Protein AF-A0A017STJ3-F1 (afdb_monomer_lite)

Secondary structure (DSSP, 8-state):
-EEEEE-SSPPTT-SSB-B--B--TTS-TT--EEEEEE-TTT-TTTTT-EEEEEE--SS--EEEEEEE-TT-EEE----S-EEEEEEES-TTS-EEEEEEEE---

Structure (mmCIF, N/CA/C/O backbone):
data_AF-A0A017STJ3-F1
#
_entry.id   AF-A0A017STJ3-F1
#
loop_
_atom_site.group_PDB
_atom_site.id
_atom_site.type_symbol
_atom_site.label_atom_id
_atom_site.label_alt_id
_atom_site.label_comp_id
_atom_site.label_asym_id
_atom_site.label_entity_id
_atom_site.label_seq_id
_atom_site.pdbx_PDB_ins_code
_atom_site.Cartn_x
_atom_site.Cartn_y
_atom_site.Cartn_z
_atom_site.occupancy
_atom_site.B_iso_or_equiv
_atom_site.auth_seq_id
_atom_site.auth_comp_id
_atom_site.auth_asym_id
_atom_site.auth_atom_id
_atom_site.pdbx_PDB_model_num
ATOM 1 N N . MET A 1 1 ? 12.770 -2.317 -2.138 1.00 81.12 1 MET A N 1
ATOM 2 C CA . MET A 1 1 ? 11.428 -2.797 -1.732 1.00 81.12 1 MET A CA 1
ATOM 3 C C . MET A 1 1 ? 10.872 -1.836 -0.694 1.00 81.12 1 MET A C 1
ATOM 5 O O . MET A 1 1 ? 11.676 -1.121 -0.106 1.00 81.12 1 MET A O 1
ATOM 9 N N . ALA A 1 2 ? 9.558 -1.806 -0.487 1.00 94.31 2 ALA A N 1
ATOM 10 C CA . ALA A 1 2 ? 8.916 -0.867 0.434 1.00 94.31 2 ALA A CA 1
ATOM 11 C C . ALA A 1 2 ? 8.059 -1.604 1.465 1.00 94.31 2 ALA A C 1
ATOM 13 O O . ALA A 1 2 ? 7.565 -2.703 1.203 1.00 94.31 2 ALA A O 1
ATOM 14 N N . SER A 1 3 ? 7.873 -0.983 2.623 1.00 97.19 3 SER A N 1
ATOM 15 C CA . SER A 1 3 ? 6.871 -1.386 3.601 1.00 97.19 3 SER A CA 1
ATOM 16 C C . SER A 1 3 ? 6.138 -0.155 4.101 1.00 97.19 3 SER A C 1
ATOM 18 O O . SER A 1 3 ? 6.771 0.874 4.334 1.00 97.19 3 SER A O 1
ATOM 20 N N . VAL A 1 4 ? 4.829 -0.267 4.283 1.00 98.38 4 VAL A N 1
ATOM 21 C CA . VAL A 1 4 ? 3.985 0.844 4.717 1.00 98.38 4 VAL A CA 1
ATOM 22 C C . VAL A 1 4 ? 2.933 0.340 5.696 1.00 98.38 4 VAL A C 1
ATOM 24 O O . VAL A 1 4 ? 2.320 -0.707 5.484 1.00 98.38 4 VAL A O 1
ATOM 27 N N . THR A 1 5 ? 2.740 1.076 6.787 1.00 98.50 5 THR A N 1
ATOM 28 C CA . THR A 1 5 ? 1.649 0.818 7.728 1.00 98.50 5 THR A CA 1
ATOM 29 C C . THR A 1 5 ? 0.418 1.576 7.264 1.00 98.50 5 THR A C 1
ATOM 31 O O . THR A 1 5 ? 0.470 2.788 7.061 1.00 98.50 5 THR A O 1
ATOM 34 N N . SER A 1 6 ? -0.694 0.864 7.136 1.00 98.62 6 SER A N 1
ATOM 35 C CA . SER A 1 6 ? -1.992 1.440 6.813 1.00 98.62 6 SER A CA 1
ATOM 36 C C . SER A 1 6 ? -2.918 1.388 8.021 1.00 98.62 6 SER A C 1
ATOM 38 O O . SER A 1 6 ? -2.911 0.424 8.793 1.00 98.62 6 SER A O 1
ATOM 40 N N . GLY A 1 7 ? -3.734 2.427 8.175 1.00 98.38 7 GLY A N 1
ATOM 41 C CA . GLY A 1 7 ? -4.874 2.417 9.079 1.00 98.38 7 GLY A CA 1
ATOM 42 C C . GLY A 1 7 ? -6.012 1.529 8.559 1.00 98.38 7 GLY A C 1
ATOM 43 O O . GLY A 1 7 ? -6.032 1.178 7.378 1.00 98.38 7 GLY A O 1
ATOM 44 N N . PRO A 1 8 ? -6.997 1.189 9.411 1.00 97.75 8 PRO A N 1
ATOM 45 C CA . PRO A 1 8 ? -8.179 0.418 9.015 1.00 97.75 8 PRO A CA 1
ATOM 46 C C . PRO A 1 8 ? -9.176 1.198 8.142 1.00 97.75 8 PRO A C 1
ATOM 48 O O . PRO A 1 8 ? -10.213 0.659 7.769 1.00 97.75 8 PRO A O 1
ATOM 51 N N . GLY A 1 9 ? -8.897 2.473 7.889 1.00 97.50 9 GLY A N 1
ATOM 52 C CA . GLY A 1 9 ? -9.721 3.419 7.153 1.00 97.50 9 GLY A CA 1
ATOM 53 C C . GLY A 1 9 ? -8.959 4.737 6.981 1.00 97.50 9 GLY A C 1
ATOM 54 O O . GLY A 1 9 ? -7.759 4.784 7.283 1.00 97.50 9 GLY A O 1
ATOM 55 N N . PRO A 1 10 ? -9.624 5.804 6.511 1.00 97.81 10 PRO A N 1
ATOM 56 C CA . PRO A 1 10 ? -8.958 7.067 6.234 1.00 97.81 10 PRO A CA 1
ATOM 57 C C . PRO A 1 10 ? -8.249 7.670 7.456 1.00 97.81 10 PRO A C 1
ATOM 59 O O . PRO A 1 10 ? -8.748 7.613 8.583 1.00 97.81 10 PRO A O 1
ATOM 62 N N . GLN A 1 11 ? -7.086 8.282 7.225 1.00 96.62 11 GLN A N 1
ATOM 63 C CA . GLN A 1 11 ? -6.373 9.082 8.217 1.00 96.62 11 GLN A CA 1
ATOM 64 C C . GLN A 1 11 ? -7.247 10.257 8.685 1.00 96.62 11 GLN A C 1
ATOM 66 O O . GLN A 1 11 ? -8.169 10.700 7.999 1.00 96.62 11 GLN A O 1
ATOM 71 N N . LYS A 1 12 ? -6.955 10.806 9.869 1.00 95.38 12 LYS A N 1
ATOM 72 C CA . LYS A 1 12 ? -7.730 11.925 10.421 1.00 95.38 12 LYS A CA 1
ATOM 73 C C . LYS A 1 12 ? -7.737 13.113 9.449 1.00 95.38 12 LYS A C 1
ATOM 75 O O . LYS A 1 12 ? -6.687 13.659 9.134 1.00 95.38 12 LYS A O 1
ATOM 80 N N . GLY A 1 13 ? -8.932 13.541 9.043 1.00 95.00 13 GLY A N 1
ATOM 81 C CA . GLY A 1 13 ? -9.122 14.649 8.099 1.00 95.00 13 GLY A CA 1
ATOM 82 C C . GLY A 1 13 ? -9.056 14.245 6.623 1.00 95.00 13 GLY A C 1
ATOM 83 O O . GLY A 1 13 ? -9.273 15.095 5.768 1.00 95.00 13 GLY A O 1
ATOM 84 N N . GLN A 1 14 ? -8.808 12.96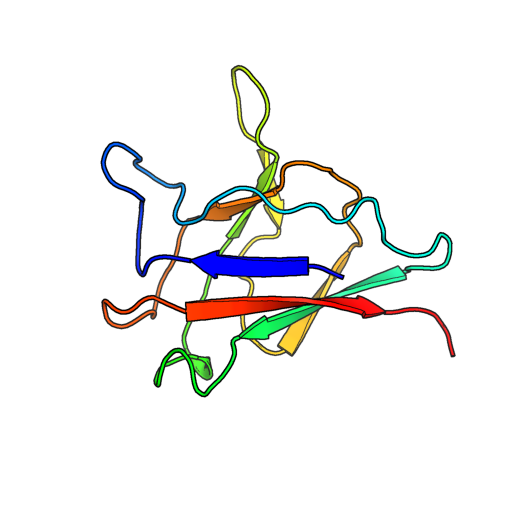8 6.327 1.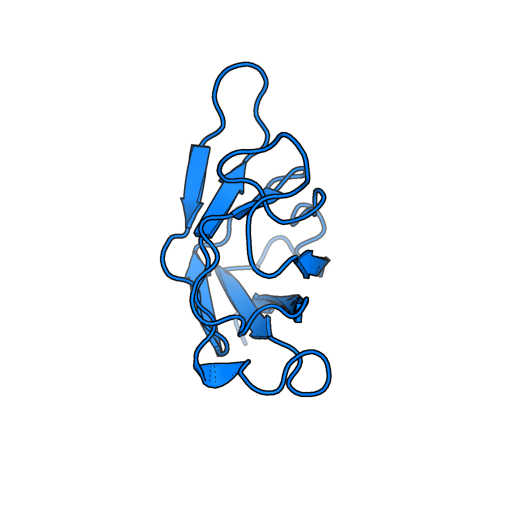00 94.25 14 GLN A N 1
ATOM 85 C CA . GLN A 1 14 ? -8.873 12.392 4.988 1.00 94.25 14 GLN A CA 1
ATOM 86 C C . GLN A 1 14 ? -10.186 11.628 4.806 1.00 94.25 14 GLN A C 1
ATOM 88 O O . GLN A 1 14 ? -10.755 11.103 5.763 1.00 94.25 14 GLN A O 1
ATOM 93 N N . THR A 1 15 ? -10.667 11.542 3.568 1.00 94.31 15 THR A N 1
ATOM 94 C CA . THR A 1 15 ? -11.867 10.761 3.213 1.00 94.31 15 THR A CA 1
ATOM 95 C C . THR A 1 15 ? -11.536 9.414 2.576 1.00 94.31 15 THR A C 1
ATOM 97 O O . THR A 1 15 ? -12.415 8.563 2.483 1.00 94.31 15 THR A O 1
ATOM 100 N N . TRP A 1 16 ? -10.284 9.207 2.152 1.00 96.31 16 TRP A N 1
ATOM 101 C CA . TRP A 1 16 ? -9.884 8.034 1.368 1.00 96.31 16 TRP A CA 1
ATOM 102 C C . TRP A 1 16 ? -8.501 7.486 1.747 1.00 96.31 16 TRP A C 1
ATOM 104 O O . TRP A 1 16 ? -8.361 6.293 2.013 1.00 96.31 16 TRP A O 1
ATOM 114 N N . ARG A 1 17 ? -7.488 8.359 1.829 1.00 97.19 17 ARG A N 1
ATOM 115 C CA . ARG A 1 17 ? -6.100 8.010 2.172 1.00 97.19 17 ARG A CA 1
ATOM 116 C C . ARG A 1 17 ? -5.980 7.428 3.578 1.00 97.19 17 ARG A C 1
ATOM 118 O O . ARG A 1 17 ? -6.427 8.049 4.536 1.00 97.19 17 ARG A O 1
ATOM 125 N N . SER A 1 18 ? -5.317 6.283 3.698 1.00 97.94 18 SER A N 1
ATOM 126 C CA . SER A 1 18 ? -5.183 5.492 4.932 1.00 97.94 18 SER A CA 1
ATOM 127 C C . SER A 1 18 ? -3.734 5.224 5.366 1.00 97.94 18 SER A C 1
ATOM 129 O O . SER A 1 18 ? -3.517 4.710 6.464 1.00 97.94 18 SER A O 1
ATOM 131 N N . SER A 1 19 ? -2.742 5.617 4.562 1.00 98.38 19 SER A N 1
ATOM 132 C CA . SER A 1 19 ? -1.317 5.479 4.882 1.00 98.38 19 SER A CA 1
ATOM 133 C C . SER A 1 19 ? -0.503 6.731 4.552 1.00 98.38 19 SER A C 1
ATOM 135 O O . SER A 1 19 ? -0.945 7.615 3.814 1.00 98.38 19 SER A O 1
ATOM 137 N N . ASP A 1 20 ? 0.730 6.755 5.052 1.00 97.75 20 ASP A N 1
ATOM 138 C CA . ASP A 1 20 ? 1.776 7.651 4.557 1.00 97.75 20 ASP A CA 1
ATOM 139 C C . ASP A 1 20 ? 2.268 7.206 3.167 1.00 97.75 20 ASP A C 1
ATOM 141 O O . ASP A 1 20 ? 1.863 6.152 2.659 1.00 97.75 20 ASP A O 1
ATOM 145 N N . ASP A 1 21 ? 3.120 8.030 2.555 1.00 97.69 21 ASP A N 1
ATOM 146 C CA . ASP A 1 21 ? 3.710 7.744 1.247 1.00 97.69 21 ASP A CA 1
ATOM 147 C C . ASP A 1 21 ? 4.751 6.621 1.310 1.00 97.69 21 ASP A C 1
ATOM 149 O O . ASP A 1 21 ? 5.521 6.491 2.266 1.00 97.69 21 ASP A O 1
ATOM 153 N N . PHE A 1 22 ? 4.841 5.856 0.227 1.00 97.88 22 PHE A N 1
ATOM 154 C CA . PHE A 1 22 ? 5.916 4.914 -0.042 1.00 97.88 22 PHE A CA 1
ATOM 155 C C . PHE A 1 22 ? 6.320 4.948 -1.520 1.00 97.88 22 PHE A C 1
ATOM 157 O O . PHE A 1 22 ? 5.523 5.265 -2.398 1.00 97.88 22 PHE A O 1
ATOM 164 N N . GLY A 1 23 ? 7.570 4.580 -1.807 1.00 96.94 23 GLY A N 1
ATOM 165 C CA . GLY A 1 23 ? 8.126 4.628 -3.158 1.00 96.94 23 GLY A CA 1
ATOM 166 C C . GLY A 1 23 ? 8.538 3.260 -3.698 1.00 96.94 23 GLY A C 1
ATOM 167 O O . GLY A 1 23 ? 9.053 2.402 -2.980 1.00 96.94 23 GLY A O 1
ATOM 168 N N . THR A 1 24 ? 8.383 3.076 -5.006 1.00 96.38 24 THR A N 1
ATOM 169 C CA . THR A 1 24 ? 8.827 1.892 -5.763 1.00 96.38 24 THR A CA 1
ATOM 170 C C . THR A 1 24 ? 9.973 2.209 -6.730 1.00 96.38 24 THR A C 1
ATOM 172 O O . THR A 1 24 ? 10.441 1.333 -7.458 1.00 96.38 24 THR A O 1
ATOM 175 N N . THR A 1 25 ? 10.487 3.443 -6.724 1.00 95.38 25 THR A N 1
A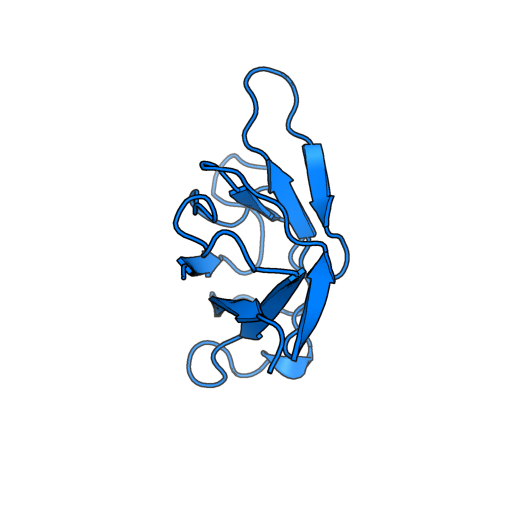TOM 176 C CA . THR A 1 25 ? 11.586 3.905 -7.594 1.00 95.38 25 THR A CA 1
ATOM 177 C C . THR A 1 25 ? 12.893 3.133 -7.407 1.00 95.38 25 THR A C 1
ATOM 179 O O . THR A 1 25 ? 13.648 2.971 -8.363 1.00 95.38 25 THR A O 1
ATOM 182 N N . ALA A 1 26 ? 13.141 2.581 -6.218 1.00 93.31 26 ALA A N 1
ATOM 183 C CA . ALA A 1 26 ? 14.309 1.743 -5.939 1.00 93.31 26 ALA A CA 1
ATOM 184 C C . ALA A 1 26 ? 14.211 0.315 -6.521 1.00 93.31 26 ALA A C 1
ATOM 186 O O . ALA A 1 26 ? 15.101 -0.504 -6.296 1.00 93.31 26 ALA A O 1
ATOM 187 N N . ALA A 1 27 ? 13.125 -0.029 -7.223 1.00 94.19 27 ALA A N 1
ATOM 188 C CA . ALA A 1 27 ? 12.977 -1.331 -7.862 1.00 94.19 27 ALA A CA 1
ATOM 189 C C . ALA A 1 27 ? 14.024 -1.540 -8.981 1.00 94.19 27 ALA A C 1
ATOM 191 O O . ALA A 1 27 ? 14.251 -0.612 -9.775 1.00 94.19 27 ALA A O 1
ATOM 192 N N . PRO A 1 28 ? 14.613 -2.750 -9.101 1.00 94.00 28 PRO A N 1
ATOM 193 C CA . PRO A 1 28 ? 15.505 -3.109 -10.203 1.00 94.00 28 PRO A CA 1
ATOM 194 C C . PRO A 1 28 ? 14.894 -2.822 -11.579 1.00 94.00 28 PRO A C 1
ATOM 196 O O . PRO A 1 28 ? 13.676 -2.913 -11.758 1.00 94.00 28 PRO A O 1
ATOM 199 N N . SER A 1 29 ? 15.729 -2.495 -12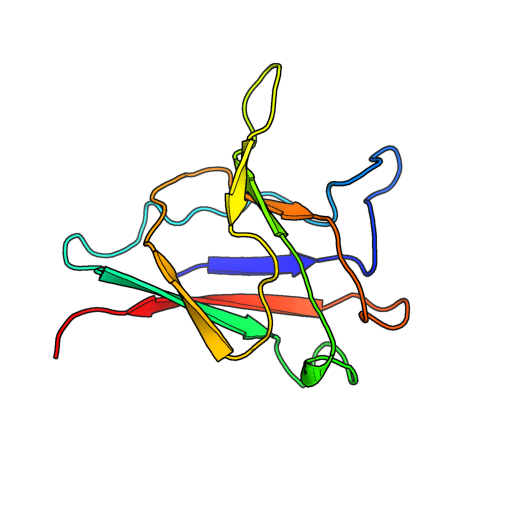.569 1.00 92.25 29 SER A N 1
ATOM 200 C CA . SER A 1 29 ? 15.277 -2.164 -13.931 1.00 92.25 29 SER A CA 1
ATOM 201 C C . SER A 1 29 ? 14.567 -3.323 -14.638 1.00 92.25 29 SER A C 1
ATOM 203 O O . SER A 1 29 ? 13.714 -3.077 -15.482 1.00 92.25 29 SER A O 1
ATOM 205 N N . ASN A 1 30 ? 14.864 -4.569 -14.261 1.00 94.56 30 ASN A N 1
ATOM 206 C CA . ASN A 1 30 ? 14.226 -5.783 -14.775 1.00 94.56 30 ASN A CA 1
ATOM 207 C C . ASN A 1 30 ? 12.963 -6.207 -13.992 1.00 94.56 30 ASN A C 1
ATOM 209 O O . ASN A 1 30 ? 12.497 -7.335 -14.151 1.00 94.56 30 ASN A O 1
ATOM 213 N N . THR A 1 31 ? 12.408 -5.343 -13.134 1.00 95.75 31 THR A N 1
ATOM 214 C CA . THR A 1 31 ? 11.150 -5.624 -12.419 1.00 95.75 31 THR A CA 1
ATOM 215 C C . THR A 1 31 ? 9.983 -5.706 -13.403 1.00 95.75 31 THR A C 1
ATOM 217 O O . THR A 1 31 ? 9.744 -4.762 -14.151 1.00 95.75 31 THR A O 1
ATOM 220 N N . GLN A 1 32 ? 9.224 -6.804 -13.366 1.00 95.00 32 GLN A N 1
ATOM 221 C CA . GLN A 1 32 ? 8.041 -7.004 -14.214 1.00 95.00 32 GLN A CA 1
ATOM 222 C C . GLN A 1 32 ? 6.735 -6.679 -13.487 1.00 95.00 32 GLN A C 1
ATOM 224 O O . GLN A 1 32 ? 5.812 -6.105 -14.064 1.00 95.00 32 GLN A O 1
ATOM 229 N N . SER A 1 33 ? 6.649 -7.047 -12.210 1.00 96.81 33 SER A N 1
ATOM 230 C CA . SER A 1 33 ? 5.432 -6.898 -11.414 1.00 96.81 33 SER A CA 1
ATOM 231 C C . SER A 1 33 ? 5.754 -6.620 -9.948 1.00 96.81 33 SER A C 1
ATOM 233 O O . SER A 1 33 ? 6.876 -6.847 -9.485 1.00 96.81 33 SER A O 1
ATOM 235 N N . LEU A 1 34 ? 4.753 -6.167 -9.198 1.00 97.06 34 LEU A N 1
ATOM 236 C CA . LEU A 1 34 ? 4.804 -6.067 -7.740 1.00 97.06 34 LEU A CA 1
ATOM 237 C C . LEU A 1 34 ? 4.047 -7.239 -7.116 1.00 97.06 34 LEU A C 1
ATOM 239 O O . LEU A 1 34 ? 3.029 -7.663 -7.656 1.00 97.06 34 LEU A O 1
ATOM 243 N N . ARG A 1 35 ? 4.539 -7.753 -5.986 1.00 97.75 35 ARG A N 1
ATOM 244 C CA . ARG A 1 35 ? 3.835 -8.693 -5.108 1.00 97.75 35 ARG A CA 1
ATOM 245 C C . ARG A 1 35 ? 3.518 -7.996 -3.791 1.00 97.75 35 ARG A C 1
ATOM 247 O O . ARG A 1 35 ? 4.418 -7.425 -3.171 1.00 97.75 35 ARG A O 1
ATOM 254 N N . TRP A 1 36 ? 2.260 -8.076 -3.387 1.00 98.31 36 TRP A N 1
ATOM 255 C CA . TRP A 1 36 ? 1.723 -7.437 -2.192 1.00 98.31 36 TRP A CA 1
ATOM 256 C C . TRP A 1 36 ? 1.503 -8.485 -1.115 1.00 98.31 36 TRP A C 1
ATOM 258 O O . TRP A 1 36 ? 0.812 -9.467 -1.355 1.00 98.31 36 TRP A O 1
ATOM 268 N N . GLU A 1 37 ? 2.068 -8.282 0.068 1.00 98.44 37 GLU A N 1
ATOM 269 C CA . GLU A 1 37 ? 1.824 -9.146 1.225 1.00 98.44 37 GLU A CA 1
ATOM 270 C C . GLU A 1 37 ? 1.360 -8.292 2.394 1.00 98.44 37 GLU A C 1
ATOM 272 O O . GLU A 1 37 ? 1.967 -7.261 2.680 1.00 98.44 37 GLU A O 1
ATOM 277 N N . ILE A 1 38 ? 0.330 -8.740 3.097 1.00 98.69 38 ILE A N 1
ATOM 278 C CA . ILE A 1 38 ? -0.041 -8.174 4.391 1.00 98.69 38 ILE A CA 1
ATOM 279 C C . ILE A 1 38 ? 0.593 -9.049 5.465 1.00 98.69 38 ILE A C 1
ATOM 281 O O . ILE A 1 38 ? 0.437 -10.270 5.430 1.00 98.69 38 ILE A O 1
ATOM 285 N N . ASP A 1 39 ? 1.328 -8.440 6.396 1.00 98.19 39 ASP A N 1
ATOM 286 C CA . ASP A 1 39 ? 1.970 -9.173 7.484 1.00 98.19 39 ASP A CA 1
ATOM 287 C C . ASP A 1 39 ? 0.896 -9.792 8.403 1.00 98.19 39 ASP A C 1
ATOM 289 O O . ASP A 1 39 ? 0.171 -9.040 9.071 1.00 98.19 39 ASP A O 1
ATOM 293 N N . PRO A 1 40 ? 0.796 -11.135 8.486 1.00 97.31 40 PRO A N 1
ATOM 294 C CA . PRO A 1 40 ? -0.225 -11.810 9.287 1.00 97.31 40 PRO A CA 1
ATOM 295 C C . PRO A 1 40 ? -0.070 -11.559 10.793 1.00 97.31 40 PRO A C 1
ATOM 297 O O . PRO A 1 40 ? -1.011 -11.768 11.555 1.00 97.31 40 PRO A O 1
ATOM 300 N N . THR A 1 41 ? 1.097 -11.093 11.245 1.00 97.81 41 THR A N 1
ATOM 301 C CA . THR A 1 41 ? 1.328 -10.722 12.647 1.00 97.81 41 THR A CA 1
ATOM 302 C C . THR A 1 41 ? 0.823 -9.315 12.975 1.00 97.81 41 THR A C 1
ATOM 304 O O . THR A 1 41 ? 0.573 -9.009 14.141 1.00 97.81 41 THR A O 1
ATOM 307 N N . SER A 1 42 ? 0.624 -8.465 11.959 1.00 97.81 42 SER A N 1
ATOM 308 C CA . SER A 1 42 ? 0.174 -7.079 12.134 1.00 97.81 42 SER A CA 1
ATOM 309 C C . SER A 1 42 ? -1.344 -6.950 12.284 1.00 97.81 42 SER A C 1
ATOM 311 O O . SER A 1 42 ? -1.819 -6.061 12.991 1.00 97.81 42 SER A O 1
ATOM 313 N N . ASN A 1 43 ? -2.115 -7.843 11.651 1.00 98.12 43 ASN A N 1
ATOM 314 C CA . ASN A 1 43 ? -3.573 -7.834 11.707 1.00 98.12 43 ASN A CA 1
ATOM 315 C C . ASN A 1 43 ? -4.142 -9.255 11.531 1.00 98.12 43 ASN A C 1
ATOM 317 O O . ASN A 1 43 ? -3.822 -9.912 10.541 1.00 98.12 43 ASN A O 1
ATOM 321 N N . PRO A 1 44 ? -5.024 -9.733 12.431 1.00 97.38 44 PRO A N 1
ATOM 322 C CA . PRO A 1 44 ? -5.608 -11.071 12.321 1.00 97.38 44 PRO A CA 1
ATOM 323 C C . PRO A 1 44 ? -6.523 -11.259 11.100 1.00 97.38 44 PRO A C 1
ATOM 325 O O . PRO A 1 44 ? -6.780 -12.396 10.734 1.00 97.38 44 PRO A O 1
ATOM 328 N N . ASN A 1 45 ? -6.998 -10.177 10.471 1.00 97.62 45 ASN A N 1
ATOM 329 C CA . ASN A 1 45 ? -7.854 -10.223 9.280 1.00 97.62 45 ASN A CA 1
ATOM 330 C C . ASN A 1 45 ? -7.061 -10.096 7.967 1.00 97.62 45 ASN A C 1
ATOM 332 O O . ASN A 1 45 ? -7.634 -9.711 6.953 1.00 97.62 45 ASN A O 1
ATOM 336 N N . TYR A 1 46 ? -5.742 -10.321 7.975 1.00 98.00 46 TYR A N 1
ATOM 337 C CA . TYR A 1 46 ? -4.855 -10.062 6.828 1.00 98.00 46 TYR A CA 1
ATOM 338 C C . TYR A 1 46 ? -5.314 -10.693 5.498 1.00 98.00 46 TYR A C 1
ATOM 340 O O . TYR A 1 46 ? -4.995 -10.179 4.430 1.00 98.00 46 TYR A O 1
ATOM 348 N N . ASP A 1 47 ? -6.048 -11.800 5.561 1.00 97.38 47 ASP A N 1
ATOM 349 C CA . ASP A 1 47 ? -6.612 -12.544 4.435 1.00 97.38 47 ASP A CA 1
ATOM 350 C C . ASP A 1 47 ? -7.894 -11.917 3.860 1.00 97.38 47 ASP A C 1
ATOM 352 O O . ASP A 1 47 ? -8.235 -12.161 2.706 1.00 97.38 47 ASP A O 1
ATOM 356 N N . ASN A 1 48 ? -8.579 -11.084 4.643 1.00 97.69 48 ASN A N 1
ATOM 357 C CA . ASN A 1 48 ? -9.825 -10.407 4.282 1.00 97.69 48 ASN A CA 1
ATOM 358 C C . ASN A 1 48 ? -9.630 -8.915 3.964 1.00 97.69 48 ASN A C 1
ATOM 360 O O . ASN A 1 48 ? -10.579 -8.239 3.560 1.00 97.69 48 ASN A O 1
ATOM 364 N N . ILE A 1 49 ? -8.427 -8.379 4.185 1.00 98.62 49 ILE A N 1
ATOM 365 C CA . ILE A 1 49 ? -8.129 -6.972 3.922 1.00 98.62 49 ILE A CA 1
ATOM 366 C C . ILE A 1 49 ? -8.021 -6.737 2.419 1.00 98.62 49 ILE A C 1
ATOM 368 O O . ILE A 1 49 ? -7.232 -7.380 1.725 1.00 98.62 49 ILE A O 1
ATOM 372 N N . GLN A 1 50 ? -8.778 -5.747 1.953 1.00 98.69 50 GLN A N 1
ATOM 373 C CA . GLN A 1 50 ? -8.712 -5.219 0.601 1.00 98.69 50 GLN A CA 1
ATOM 374 C C . GLN A 1 50 ? -8.387 -3.726 0.646 1.00 98.69 50 GLN A C 1
ATOM 376 O O . GLN A 1 50 ? -8.883 -3.014 1.521 1.00 98.69 50 GLN A O 1
ATOM 381 N N . PHE A 1 51 ? -7.567 -3.252 -0.288 1.00 98.75 51 PHE A N 1
ATOM 382 C CA . PHE A 1 51 ? -7.237 -1.835 -0.416 1.00 98.75 51 PHE A CA 1
ATOM 383 C C . PHE A 1 51 ? -6.880 -1.444 -1.852 1.00 98.75 51 PHE A C 1
ATOM 385 O O . PHE A 1 51 ? -6.566 -2.288 -2.691 1.00 98.75 51 PHE A O 1
ATOM 392 N N . ASP A 1 52 ? -6.869 -0.143 -2.104 1.00 98.62 52 ASP A N 1
ATOM 393 C CA . ASP A 1 52 ? -6.440 0.467 -3.356 1.00 98.62 52 ASP A CA 1
ATOM 394 C C . ASP A 1 52 ? -5.121 1.229 -3.156 1.00 98.62 52 ASP A C 1
ATOM 396 O O . ASP A 1 52 ? -4.736 1.573 -2.035 1.00 98.62 52 ASP A O 1
ATOM 400 N N . VAL A 1 53 ? -4.422 1.510 -4.255 1.00 98.25 53 VAL A N 1
ATOM 401 C CA . VAL A 1 53 ? -3.172 2.280 -4.270 1.00 98.25 53 VAL A CA 1
ATOM 402 C C . VAL A 1 53 ? -3.322 3.459 -5.215 1.00 98.25 53 VAL A C 1
ATOM 404 O O . VAL A 1 53 ? -3.742 3.286 -6.364 1.00 98.25 53 VAL A O 1
ATOM 407 N N . ALA A 1 54 ? -2.941 4.645 -4.751 1.00 97.94 54 ALA A N 1
ATOM 408 C CA . ALA A 1 54 ? -2.948 5.870 -5.539 1.00 97.94 54 ALA A CA 1
ATOM 409 C C . ALA A 1 54 ? -1.580 6.561 -5.551 1.00 97.94 54 ALA A C 1
ATOM 411 O O . ALA A 1 54 ? -0.764 6.357 -4.654 1.00 97.94 54 ALA A O 1
ATOM 412 N N . GLU A 1 55 ? -1.341 7.356 -6.590 1.00 96.94 55 GLU A N 1
ATOM 413 C CA . GLU A 1 55 ? -0.239 8.317 -6.690 1.00 96.94 55 GLU A CA 1
ATOM 414 C C . GLU A 1 55 ? -0.637 9.620 -5.975 1.00 96.94 55 GLU A C 1
ATOM 416 O O . GLU A 1 55 ? -1.712 10.153 -6.260 1.00 96.94 55 GLU A O 1
ATOM 421 N N . ASP A 1 56 ? 0.213 10.129 -5.075 1.00 94.44 56 ASP A N 1
ATOM 422 C CA . ASP A 1 56 ? 0.081 11.464 -4.468 1.00 94.44 56 ASP A CA 1
ATOM 423 C C . ASP A 1 56 ? 0.549 12.516 -5.479 1.00 94.44 56 ASP A C 1
ATOM 425 O O . ASP A 1 56 ? 1.750 12.720 -5.704 1.00 94.44 56 ASP A O 1
ATOM 429 N N . ILE A 1 57 ? -0.421 13.149 -6.135 1.00 90.31 57 ILE A N 1
ATOM 430 C CA . ILE A 1 57 ? -0.203 14.149 -7.173 1.00 90.31 57 ILE A CA 1
ATOM 431 C C . ILE A 1 57 ? -0.891 15.429 -6.729 1.00 90.31 57 ILE A C 1
ATOM 433 O O . ILE A 1 57 ? -2.092 15.465 -6.472 1.00 90.31 57 ILE A O 1
ATOM 437 N N . SER A 1 58 ? -0.149 16.537 -6.740 1.00 84.75 58 SER A N 1
ATOM 438 C CA . SER A 1 58 ? -0.725 17.844 -6.429 1.00 84.75 58 SER A CA 1
ATOM 439 C C . SER A 1 58 ? -1.965 18.129 -7.291 1.00 84.75 58 SER A C 1
ATOM 441 O O . SER A 1 58 ? -1.891 18.183 -8.519 1.00 84.75 58 SER A O 1
ATOM 443 N N . GLY A 1 59 ? -3.109 18.313 -6.631 1.00 79.81 59 GLY A N 1
ATOM 444 C CA . GLY A 1 59 ? -4.388 18.661 -7.247 1.00 79.81 59 GLY A CA 1
ATOM 445 C C . GLY A 1 59 ? -5.345 17.482 -7.419 1.00 79.81 59 GLY A C 1
ATOM 446 O O . GLY A 1 59 ? -6.487 17.585 -6.978 1.00 79.81 59 GLY A O 1
ATOM 447 N N . SER A 1 60 ? -4.910 16.382 -8.039 1.00 82.00 60 SER A N 1
ATOM 448 C CA . SER A 1 60 ? -5.759 15.200 -8.233 1.00 82.00 60 SER A CA 1
ATOM 449 C C . SER A 1 60 ? -4.940 13.923 -8.180 1.00 82.00 60 SER A C 1
ATOM 451 O O . SER A 1 60 ? -4.284 13.554 -9.156 1.00 82.00 60 SER A O 1
ATOM 453 N N . ASP A 1 61 ? -5.075 13.216 -7.068 1.00 87.88 61 ASP A N 1
ATOM 454 C CA . ASP A 1 61 ? -4.518 11.884 -6.909 1.00 87.88 61 ASP A CA 1
ATOM 455 C C . ASP A 1 61 ? -5.148 10.912 -7.904 1.00 87.88 61 ASP A C 1
ATOM 457 O O . ASP A 1 61 ? -6.311 11.043 -8.307 1.00 87.88 61 ASP A O 1
ATOM 461 N N . LYS A 1 62 ? -4.358 9.921 -8.308 1.00 93.25 62 LYS A N 1
ATOM 462 C CA . LYS A 1 62 ? -4.767 8.921 -9.289 1.00 93.25 62 LYS A CA 1
ATOM 463 C C . LYS A 1 62 ? -4.672 7.535 -8.680 1.00 93.25 62 LYS A C 1
ATOM 465 O O . LYS A 1 62 ? -3.574 7.058 -8.410 1.00 93.25 62 LYS A O 1
ATOM 470 N N . THR A 1 63 ? -5.803 6.849 -8.545 1.00 97.00 63 THR A N 1
ATOM 471 C CA . THR A 1 63 ? -5.815 5.419 -8.215 1.00 97.00 63 THR A CA 1
ATOM 472 C C . THR A 1 63 ? -5.205 4.626 -9.370 1.00 97.00 63 THR A C 1
ATOM 474 O O . THR A 1 63 ? -5.676 4.692 -10.507 1.00 97.00 63 THR A O 1
ATOM 477 N N . VAL A 1 64 ? -4.134 3.889 -9.087 1.00 97.31 64 VAL A N 1
ATOM 478 C CA . VAL A 1 64 ? -3.351 3.134 -10.078 1.00 97.31 64 VAL A CA 1
ATOM 479 C C . VAL A 1 64 ? -3.520 1.627 -9.950 1.00 97.31 64 VAL A C 1
ATOM 481 O O . VAL A 1 64 ? -3.286 0.902 -10.915 1.00 97.31 64 VAL A O 1
ATOM 484 N N . ILE A 1 65 ? -3.927 1.145 -8.777 1.00 97.75 65 ILE A N 1
ATOM 485 C CA . ILE A 1 65 ? -4.171 -0.272 -8.511 1.00 97.75 65 ILE A CA 1
ATOM 486 C C . ILE A 1 65 ? -5.390 -0.363 -7.602 1.00 97.75 65 ILE A C 1
ATOM 488 O O . ILE A 1 65 ? -5.466 0.359 -6.611 1.00 97.75 65 ILE A O 1
ATOM 492 N N . THR A 1 66 ? -6.323 -1.251 -7.926 1.00 98.19 66 THR A N 1
ATOM 493 C CA . THR A 1 66 ? -7.546 -1.445 -7.148 1.00 98.19 66 THR A CA 1
ATOM 494 C C . THR A 1 66 ? -7.662 -2.869 -6.628 1.00 98.19 66 THR A C 1
ATOM 496 O O . THR A 1 66 ? -7.152 -3.817 -7.232 1.00 98.19 66 THR A O 1
ATOM 499 N N . GLY A 1 67 ? -8.352 -3.020 -5.503 1.00 97.88 67 GLY A N 1
ATOM 500 C CA . GLY A 1 67 ? -8.766 -4.305 -4.964 1.00 97.88 67 GLY A CA 1
ATOM 501 C C . GLY A 1 67 ? -7.620 -5.230 -4.555 1.00 97.88 67 GLY A C 1
ATOM 502 O O . GLY A 1 67 ? -7.767 -6.448 -4.662 1.00 97.88 67 GLY A O 1
ATOM 503 N N . VAL A 1 68 ? -6.498 -4.673 -4.103 1.00 98.50 68 VAL A N 1
ATOM 504 C CA . VAL A 1 68 ? -5.324 -5.420 -3.647 1.00 98.50 68 VAL A CA 1
ATOM 505 C C . VAL A 1 68 ? -5.653 -6.188 -2.374 1.00 98.50 68 VAL A C 1
ATOM 507 O O . VAL A 1 68 ? -6.145 -5.616 -1.407 1.00 98.50 68 VAL A O 1
ATOM 510 N N . MET A 1 69 ? -5.324 -7.475 -2.369 1.00 98.62 69 MET A N 1
ATOM 511 C CA . MET A 1 69 ? -5.346 -8.366 -1.212 1.00 98.62 69 MET A CA 1
ATOM 512 C C . MET A 1 69 ? -3.954 -8.979 -1.005 1.00 98.62 69 MET A C 1
ATOM 514 O O . MET A 1 69 ? -3.074 -8.906 -1.872 1.00 98.62 69 MET A O 1
ATOM 518 N N . SER A 1 70 ? -3.739 -9.607 0.151 1.00 98.25 70 SER A N 1
ATOM 519 C CA . SER A 1 70 ? -2.488 -10.324 0.417 1.00 98.25 70 SER A CA 1
ATOM 520 C C . SER A 1 70 ? -2.256 -11.433 -0.622 1.00 98.25 70 SER A C 1
ATOM 522 O O . SER A 1 70 ? -3.164 -12.192 -0.957 1.00 98.25 70 SER A O 1
ATOM 524 N N . GLY A 1 71 ? -1.041 -11.526 -1.159 1.00 97.81 71 GLY A N 1
ATOM 525 C CA . GLY A 1 71 ? -0.661 -12.468 -2.210 1.00 97.81 71 GLY A CA 1
ATOM 526 C C . GLY A 1 71 ? -0.833 -11.950 -3.641 1.00 97.81 71 GLY A C 1
ATOM 527 O O . GLY A 1 71 ? -0.295 -12.574 -4.564 1.00 97.81 71 GLY A O 1
ATOM 528 N N . ASN A 1 72 ? -1.527 -10.824 -3.863 1.00 98.19 72 ASN A N 1
ATOM 529 C CA . ASN A 1 72 ? -1.743 -10.299 -5.212 1.00 98.19 72 ASN A CA 1
ATOM 530 C C . ASN A 1 72 ? -0.430 -9.967 -5.931 1.00 98.19 72 ASN A C 1
ATOM 532 O O . ASN A 1 72 ? 0.534 -9.468 -5.344 1.00 98.19 72 ASN A O 1
ATOM 536 N N . ARG A 1 73 ? -0.439 -10.176 -7.253 1.00 97.75 73 ARG A N 1
ATOM 537 C CA . ARG A 1 73 ? 0.553 -9.629 -8.183 1.00 97.75 73 ARG A CA 1
ATOM 538 C C . ARG A 1 73 ? -0.098 -8.582 -9.078 1.00 97.75 73 ARG A C 1
ATOM 540 O O . ARG A 1 73 ? -1.190 -8.817 -9.587 1.00 97.75 73 ARG A O 1
ATOM 547 N N . THR A 1 74 ? 0.568 -7.452 -9.282 1.00 97.19 74 THR A N 1
ATOM 548 C CA . THR A 1 74 ? 0.059 -6.331 -10.091 1.00 97.19 74 THR A CA 1
ATOM 549 C C . THR A 1 74 ? 1.131 -5.827 -11.045 1.00 97.19 74 THR A C 1
ATOM 551 O O . THR A 1 74 ? 2.318 -6.082 -10.836 1.00 97.19 74 THR A O 1
ATOM 554 N N . ALA A 1 75 ? 0.736 -5.065 -12.067 1.00 94.94 75 ALA A N 1
ATOM 555 C CA . ALA A 1 75 ? 1.695 -4.372 -12.922 1.00 94.94 75 ALA A CA 1
ATOM 556 C C . ALA A 1 75 ? 2.664 -3.520 -12.083 1.00 94.94 75 ALA A C 1
ATOM 558 O O . ALA A 1 75 ? 2.300 -2.988 -11.027 1.00 94.94 75 ALA A O 1
ATOM 559 N N . PHE A 1 76 ? 3.912 -3.419 -12.540 1.00 94.75 76 PHE A N 1
ATOM 560 C CA . PHE A 1 76 ? 4.894 -2.562 -11.897 1.00 94.75 76 PHE A CA 1
ATOM 561 C C . PHE A 1 76 ? 4.561 -1.088 -12.146 1.00 94.75 76 PHE A C 1
ATOM 563 O O . PHE A 1 76 ? 4.547 -0.626 -13.284 1.00 94.75 76 PHE A O 1
ATOM 570 N N . VAL A 1 77 ? 4.326 -0.351 -11.062 1.00 94.19 77 VAL A N 1
ATOM 571 C CA . VAL A 1 77 ? 4.192 1.109 -11.067 1.00 94.19 77 VAL A CA 1
ATOM 572 C C . VAL A 1 77 ? 5.469 1.677 -10.468 1.00 94.19 77 VAL A C 1
ATOM 574 O O . VAL A 1 77 ? 5.805 1.330 -9.336 1.00 94.19 77 VAL A O 1
ATOM 577 N N . ARG A 1 78 ? 6.195 2.513 -11.218 1.00 94.25 78 ARG A N 1
ATOM 578 C CA . ARG A 1 78 ? 7.413 3.200 -10.760 1.00 94.25 78 ARG A CA 1
ATOM 579 C C . ARG A 1 78 ? 7.056 4.622 -10.340 1.00 94.25 78 ARG A C 1
ATOM 581 O O . ARG A 1 78 ? 6.937 5.489 -11.199 1.00 94.25 78 ARG A O 1
ATOM 588 N N . TYR A 1 79 ? 6.923 4.851 -9.039 1.00 96.31 79 TYR A N 1
ATOM 589 C CA . TYR A 1 79 ? 6.563 6.157 -8.487 1.00 96.31 79 TYR A CA 1
ATOM 590 C C . TYR A 1 79 ? 7.170 6.344 -7.089 1.00 96.31 79 TYR A C 1
ATOM 592 O O . TYR A 1 79 ? 7.504 5.359 -6.426 1.00 96.31 79 TYR A O 1
ATOM 600 N N . ASP A 1 80 ? 7.408 7.584 -6.664 1.00 95.25 80 ASP A N 1
ATOM 601 C CA . ASP A 1 80 ? 8.058 7.914 -5.386 1.00 95.25 80 ASP A CA 1
ATOM 602 C C . ASP A 1 80 ? 7.062 8.159 -4.247 1.00 95.25 80 ASP A C 1
ATOM 604 O O . ASP A 1 80 ? 7.412 7.913 -3.092 1.00 95.25 80 ASP A O 1
ATOM 608 N N . LYS A 1 81 ? 5.834 8.575 -4.575 1.00 96.69 81 LYS A N 1
ATOM 609 C CA . LYS A 1 81 ? 4.767 8.859 -3.610 1.00 96.69 81 LYS A CA 1
ATOM 610 C C . LYS A 1 81 ? 3.490 8.089 -3.924 1.00 96.69 81 LYS A C 1
ATOM 612 O O . LYS A 1 81 ? 2.551 8.604 -4.523 1.00 96.69 81 LYS A O 1
ATOM 617 N N . LEU A 1 82 ? 3.487 6.809 -3.584 1.00 97.81 82 LEU A N 1
ATOM 61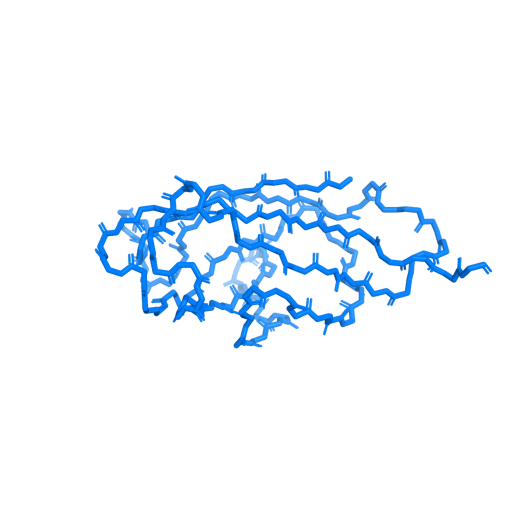8 C CA . LEU A 1 82 ? 2.283 5.988 -3.575 1.00 97.81 82 LEU A CA 1
ATOM 619 C C . LEU A 1 82 ? 1.707 5.949 -2.168 1.00 97.81 82 LEU A C 1
ATOM 621 O O . LEU A 1 82 ? 2.457 5.992 -1.198 1.00 97.81 82 LEU A O 1
ATOM 625 N N . TYR A 1 83 ? 0.400 5.776 -2.043 1.00 98.06 83 TYR A N 1
ATOM 626 C CA . TYR A 1 83 ? -0.238 5.584 -0.747 1.00 98.06 83 TYR A CA 1
ATOM 627 C C . TYR A 1 83 ? -1.440 4.640 -0.851 1.00 98.06 83 TYR A C 1
ATOM 629 O O . TYR A 1 83 ? -1.975 4.396 -1.935 1.00 98.06 83 TYR A O 1
ATOM 637 N N . ILE A 1 84 ? -1.841 4.078 0.289 1.00 98.62 84 ILE A N 1
ATOM 638 C CA . ILE A 1 84 ? -2.956 3.137 0.407 1.00 98.62 84 ILE A CA 1
ATOM 639 C C . ILE A 1 84 ? -4.240 3.893 0.748 1.00 98.62 84 ILE A C 1
ATOM 641 O O . ILE A 1 84 ? -4.247 4.760 1.629 1.00 98.62 84 ILE A O 1
ATOM 645 N N . GLY A 1 85 ? -5.350 3.525 0.113 1.00 98.31 85 GLY A N 1
ATOM 646 C CA . GLY A 1 85 ? -6.688 4.011 0.451 1.00 98.31 85 GLY A CA 1
ATOM 647 C C . GLY A 1 85 ? -7.778 2.979 0.185 1.00 98.31 85 GLY A C 1
ATOM 648 O O . GLY A 1 85 ? -7.486 1.822 -0.105 1.00 98.31 85 GLY A O 1
ATOM 649 N N . ASP A 1 86 ? -9.035 3.393 0.352 1.00 98.12 86 ASP A N 1
ATOM 650 C CA . ASP A 1 86 ? -10.228 2.531 0.223 1.00 98.12 86 ASP A CA 1
ATOM 651 C C . ASP A 1 86 ? -10.128 1.197 0.986 1.00 98.12 86 ASP A C 1
ATOM 653 O O . ASP A 1 86 ? -10.484 0.127 0.490 1.00 98.12 86 ASP A O 1
ATOM 657 N N . VAL A 1 87 ? -9.584 1.244 2.203 1.00 98.38 87 VAL A N 1
ATOM 658 C CA . VAL A 1 87 ? -9.373 0.042 3.012 1.00 98.38 87 VAL A CA 1
ATOM 659 C C . VAL A 1 87 ? -10.705 -0.561 3.447 1.00 98.38 87 VAL A C 1
ATOM 661 O O . VAL A 1 87 ? -11.565 0.116 4.015 1.00 98.38 87 VAL A O 1
ATOM 664 N N . ARG A 1 88 ? -10.837 -1.875 3.256 1.00 98.25 88 ARG A N 1
ATOM 665 C CA . ARG A 1 88 ? -11.984 -2.690 3.673 1.00 98.25 88 ARG A CA 1
ATOM 666 C C . ARG A 1 88 ? -11.487 -3.958 4.362 1.00 98.25 88 ARG A C 1
ATOM 668 O O . ARG A 1 88 ? -10.401 -4.447 4.075 1.00 98.25 88 ARG A O 1
ATOM 675 N N . GLY A 1 89 ? -12.268 -4.489 5.303 1.00 97.75 89 GLY A N 1
ATOM 676 C CA . GLY A 1 89 ? -11.956 -5.764 5.970 1.00 97.75 89 GLY A CA 1
ATOM 677 C C . GLY A 1 89 ? -10.885 -5.711 7.073 1.00 97.75 89 GLY A C 1
ATOM 678 O O . GLY A 1 89 ? -10.596 -6.732 7.683 1.00 97.75 89 GLY A O 1
ATOM 679 N N . ALA A 1 90 ? -10.335 -4.539 7.414 1.00 97.38 90 ALA A N 1
ATOM 680 C CA . ALA A 1 90 ? -9.255 -4.412 8.407 1.00 97.38 90 ALA A CA 1
ATOM 681 C C . ALA A 1 90 ? -9.667 -4.603 9.880 1.00 97.38 90 ALA A C 1
ATOM 683 O O . ALA A 1 90 ? -8.812 -4.593 10.771 1.00 97.38 90 ALA A O 1
ATOM 684 N N . GLY A 1 91 ? -10.964 -4.758 10.169 1.00 96.88 91 GLY A N 1
ATOM 685 C CA . GLY A 1 91 ? -11.469 -5.015 11.525 1.00 96.88 91 GLY A CA 1
ATOM 686 C C . GLY A 1 91 ? -11.101 -3.934 12.549 1.00 96.88 91 GLY A C 1
ATOM 687 O O . GLY A 1 91 ? -10.886 -4.243 13.720 1.00 96.88 91 GLY A O 1
ATOM 688 N N . GLY A 1 92 ? -10.967 -2.679 12.108 1.00 96.62 92 GLY A N 1
ATOM 689 C CA . GLY A 1 92 ? -10.644 -1.544 12.979 1.00 96.62 92 GLY A CA 1
ATOM 690 C C . GLY A 1 92 ? -9.195 -1.496 13.477 1.00 96.62 92 GLY A C 1
ATOM 691 O O . GLY A 1 92 ? -8.900 -0.704 14.369 1.00 96.62 92 GLY A O 1
ATOM 692 N N . LYS A 1 93 ? -8.286 -2.312 12.928 1.00 97.44 93 LYS A N 1
ATOM 693 C CA . LYS A 1 93 ? -6.864 -2.330 13.299 1.00 97.44 93 LYS A CA 1
ATOM 694 C C . LYS A 1 93 ? -5.965 -1.965 12.122 1.00 97.44 93 LYS A C 1
ATOM 696 O O . LYS A 1 93 ? -6.281 -2.257 10.972 1.00 97.44 93 LYS A O 1
ATOM 701 N 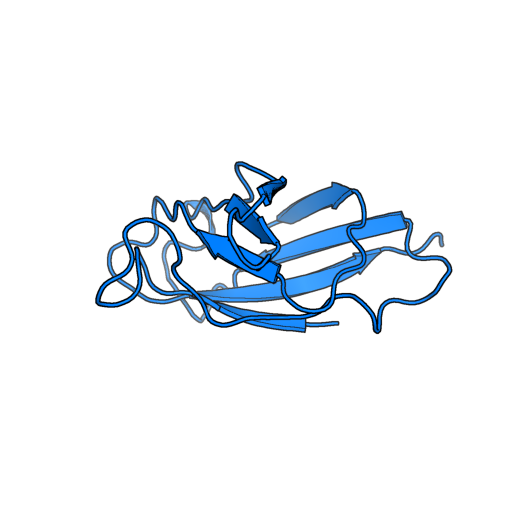N . ASN A 1 94 ? -4.820 -1.364 12.429 1.00 98.38 94 ASN A N 1
ATOM 702 C CA . ASN A 1 94 ? -3.779 -1.107 11.438 1.00 98.38 94 ASN A CA 1
ATOM 703 C C . ASN A 1 94 ? -3.222 -2.426 10.882 1.00 98.38 94 ASN A C 1
ATOM 705 O O . ASN A 1 94 ? -3.401 -3.488 11.482 1.00 98.38 94 ASN A O 1
ATOM 709 N N . PHE A 1 95 ? -2.538 -2.355 9.747 1.00 98.69 95 PHE A N 1
ATOM 710 C CA . PHE A 1 95 ? -1.857 -3.492 9.136 1.00 98.69 95 PHE A CA 1
ATOM 711 C C . PHE A 1 95 ? -0.600 -3.032 8.396 1.00 98.69 95 PHE A C 1
ATOM 713 O O . PHE A 1 95 ? -0.523 -1.899 7.917 1.00 98.69 95 PHE A O 1
ATOM 720 N N . LEU A 1 96 ? 0.397 -3.912 8.327 1.00 98.75 96 LEU A N 1
ATOM 721 C CA . LEU A 1 96 ? 1.647 -3.681 7.611 1.00 98.75 96 LEU A CA 1
ATOM 722 C C . LEU A 1 96 ? 1.568 -4.325 6.228 1.00 98.75 96 LEU A C 1
ATOM 724 O O . LEU A 1 96 ? 1.338 -5.529 6.112 1.00 98.75 96 LEU A O 1
ATOM 728 N N . VAL A 1 97 ? 1.808 -3.528 5.190 1.00 98.62 97 VAL A N 1
ATOM 729 C CA . VAL A 1 97 ? 1.906 -3.989 3.803 1.00 98.62 97 VAL A CA 1
ATOM 730 C C . VAL A 1 97 ? 3.368 -4.038 3.383 1.00 98.62 97 VAL A C 1
ATOM 732 O O . VAL A 1 97 ? 4.112 -3.073 3.555 1.00 98.62 97 VAL A O 1
ATOM 735 N N . LEU A 1 98 ? 3.775 -5.163 2.801 1.00 98.38 98 LEU A N 1
ATOM 736 C CA . LEU A 1 98 ? 5.090 -5.393 2.218 1.00 98.38 98 LEU A CA 1
ATOM 737 C C . LEU A 1 98 ? 4.963 -5.419 0.693 1.00 98.38 98 LEU A C 1
ATOM 739 O O . LEU A 1 98 ? 4.245 -6.248 0.132 1.00 98.38 98 LEU A O 1
ATOM 743 N N . VAL A 1 99 ? 5.711 -4.545 0.022 1.00 97.81 99 VAL A N 1
ATOM 744 C CA . VAL A 1 99 ? 5.712 -4.412 -1.438 1.00 97.81 99 VAL A CA 1
ATOM 745 C C . VAL A 1 99 ? 7.023 -4.952 -1.988 1.00 97.81 99 VAL A C 1
ATOM 747 O O . VAL A 1 99 ? 8.093 -4.356 -1.814 1.00 97.81 99 VAL A O 1
ATOM 750 N N . LYS A 1 100 ? 6.944 -6.101 -2.659 1.00 97.31 100 LYS A N 1
ATOM 751 C CA . LYS A 1 100 ? 8.097 -6.831 -3.196 1.00 97.31 100 LYS A CA 1
ATOM 752 C C . LYS A 1 100 ? 8.120 -6.739 -4.717 1.00 97.31 100 LYS A C 1
ATOM 754 O O . LYS A 1 100 ? 7.081 -6.753 -5.367 1.00 97.31 100 LYS A O 1
ATOM 759 N N . THR A 1 101 ? 9.311 -6.664 -5.293 1.00 96.44 101 THR A N 1
ATOM 760 C CA . THR A 1 101 ? 9.504 -6.729 -6.746 1.00 96.44 101 THR A CA 1
ATOM 761 C C . THR A 1 101 ? 9.532 -8.180 -7.198 1.00 96.44 101 THR A C 1
ATOM 763 O O . THR A 1 101 ? 10.089 -9.031 -6.506 1.00 96.44 101 THR A O 1
ATOM 766 N N . VAL A 1 102 ? 8.980 -8.453 -8.373 1.00 95.94 102 VAL A N 1
ATOM 767 C CA . VAL A 1 102 ? 9.129 -9.733 -9.066 1.00 95.94 102 VAL A CA 1
ATOM 768 C C . VAL A 1 102 ? 9.942 -9.480 -10.330 1.00 95.94 102 VAL A C 1
ATOM 770 O O . VAL A 1 102 ? 9.558 -8.663 -11.172 1.00 95.94 102 VAL A O 1
ATOM 773 N N . THR A 1 103 ? 11.078 -10.157 -10.433 1.00 91.19 103 THR A N 1
ATOM 774 C CA . THR A 1 103 ? 11.960 -10.173 -11.604 1.00 91.19 103 THR A CA 1
ATOM 775 C C . THR A 1 103 ? 11.795 -11.506 -12.340 1.00 91.19 103 THR A C 1
ATOM 777 O O . THR A 1 103 ? 11.304 -12.457 -11.729 1.00 91.19 103 THR A O 1
ATOM 780 N N . PRO A 1 104 ? 12.166 -11.597 -13.629 1.00 83.38 104 PRO A N 1
ATOM 781 C CA . PRO A 1 104 ? 12.315 -12.895 -14.284 1.00 83.38 104 PRO A CA 1
ATOM 782 C C . PRO A 1 104 ? 13.352 -13.751 -13.546 1.00 83.38 104 PRO A C 1
ATOM 784 O O . PRO A 1 104 ? 14.286 -13.191 -12.959 1.00 83.38 104 PRO A O 1
ATOM 787 N N . ASP A 1 105 ? 13.145 -15.069 -13.583 1.00 70.81 105 ASP A N 1
ATOM 788 C CA . ASP A 1 105 ? 14.111 -16.082 -13.137 1.00 70.81 105 ASP A CA 1
ATOM 789 C C . ASP A 1 105 ? 15.385 -16.077 -14.002 1.00 70.81 105 ASP A C 1
ATOM 791 O O . ASP A 1 105 ? 15.284 -15.762 -15.215 1.00 70.81 105 ASP A O 1
#

Organism: NCBI:txid1192034

Foldseek 3Di:
DDKWKFFQADDVPDHWFTTFWAFPQPPDPQFFKKAKAWDCVQAVQLQVKFKWKWAPDPPDIGTDGGGDGHGDIGGDDGHGGMTITPIDRRPRGMIMMDIDTDGDD

Radius of gyration: 13.06 Å; chains: 1; bounding box: 28×35×28 Å

pLDDT: mean 95.91, std 4.43, range [70.81, 98.75]

Sequence (105 aa):
MASVTSGPGPQKGQTWRSSDDFGTTAAPSNTQSLRWEIDPTSNPNYDNIQFDVAEDISGSDKTVITGVMSGNRTAFVRYDKLYIGDVRGAGGKNFLVLVKTVTPD